Protein AF-A8HQV4-F1 (afdb_monomer_lite)

Sequence (112 aa):
MAQDGLLDNRKKSVLTPKALCAVFLGLSFSCMFYALMHYIHTEGIAHPGVLMLLPVCTIIWMALLIPLLTFIAYQDDFKALNPLLPMHYILIAKRTFTAMKNNDFKVSEKNL

Secondary structure (DSSP, 8-state):
----SSSTT-------HHHHHHHHHHHHHHHHHHHHHHHHHHHTTT-GGGGGHHHHHHHHHHHHHHHHHHHHHTTTTTTT--TTSHHHHHHHHHHHHHHHHTTTT---GGG-

Foldseek 3Di:
DDDPPPPPPDDDPDCDPLLVVLVVVLVVLVVVLVVVVVVLVVCCVVPVVSVVCVVVSVVVNCLLNQLSVLCNVCVVVLVVAHCPDPVSVVVSSVQRVQCCVVPVNDHDPVRD

Organism: Chlamydomonas reinhardtii (NCBI:txid3055)

pLDDT: mean 82.27, std 14.72, range [37.53, 95.75]

Radius of gyration: 17.6 Å; chains: 1; bounding box: 52×24×47 Å

Structure (mmCIF, N/CA/C/O backbone):
data_AF-A8HQV4-F1
#
_entry.id   AF-A8HQV4-F1
#
loop_
_atom_site.group_PDB
_atom_site.id
_atom_site.type_symbol
_atom_site.label_atom_id
_atom_site.label_alt_id
_atom_site.label_comp_id
_atom_site.label_asym_id
_atom_site.label_entity_id
_atom_site.label_seq_id
_atom_site.pdbx_PDB_ins_code
_atom_site.Cartn_x
_atom_site.Cartn_y
_atom_site.Cartn_z
_atom_site.occupancy
_atom_site.B_iso_or_equiv
_atom_site.auth_seq_id
_atom_site.auth_comp_id
_atom_site.auth_asym_id
_atom_site.auth_atom_id
_atom_site.pdbx_PDB_model_num
ATOM 1 N N . MET A 1 1 ? -35.570 10.876 12.462 1.00 37.53 1 MET A N 1
ATOM 2 C CA . MET A 1 1 ? -35.581 10.133 13.740 1.00 37.53 1 MET A CA 1
ATOM 3 C C . MET A 1 1 ? -34.143 9.825 14.105 1.00 37.53 1 MET A C 1
ATOM 5 O O . MET A 1 1 ? -33.373 9.461 13.228 1.00 37.53 1 MET A O 1
ATOM 9 N N . ALA A 1 2 ? -33.803 10.114 15.356 1.00 47.62 2 ALA A N 1
ATOM 10 C CA . ALA A 1 2 ? -32.466 10.302 15.902 1.00 47.62 2 ALA A CA 1
ATOM 11 C C . ALA A 1 2 ? -31.527 9.091 15.779 1.00 47.62 2 ALA A C 1
ATOM 13 O O . ALA A 1 2 ? -31.908 7.993 16.171 1.00 47.62 2 ALA A O 1
ATOM 14 N N . GLN A 1 3 ? -30.279 9.340 15.366 1.00 45.81 3 GLN A N 1
ATOM 15 C CA . GLN A 1 3 ? -29.090 8.585 15.792 1.00 45.81 3 GLN A CA 1
ATOM 16 C C . GLN A 1 3 ? -27.851 9.509 15.847 1.00 45.81 3 GLN A C 1
ATOM 18 O O . GLN A 1 3 ? -26.771 9.145 15.399 1.00 45.81 3 GLN A O 1
ATOM 23 N N . ASP A 1 4 ? -27.991 10.697 16.443 1.00 46.94 4 ASP A N 1
ATOM 24 C CA . ASP A 1 4 ? -26.863 11.601 16.751 1.00 46.94 4 ASP A CA 1
ATOM 25 C C . ASP A 1 4 ? -26.247 11.321 18.141 1.00 46.94 4 ASP A C 1
ATOM 27 O O . ASP A 1 4 ? -25.607 12.170 18.744 1.00 46.94 4 ASP A O 1
ATOM 31 N N . GLY A 1 5 ? -26.453 10.119 18.695 1.00 44.41 5 GLY A N 1
ATOM 32 C CA . GLY A 1 5 ? -26.176 9.832 20.111 1.00 44.41 5 GLY A CA 1
ATOM 33 C C . GLY A 1 5 ? -24.913 9.027 20.430 1.00 44.41 5 GLY A C 1
ATOM 34 O O . GLY A 1 5 ? -24.659 8.778 21.604 1.00 44.41 5 GLY A O 1
ATOM 35 N N . LEU A 1 6 ? -24.137 8.574 19.436 1.00 45.94 6 LEU A N 1
ATOM 36 C CA . LEU A 1 6 ? -22.981 7.680 19.673 1.00 45.94 6 LEU A CA 1
ATOM 37 C C . LEU A 1 6 ? -21.685 8.072 18.951 1.00 45.94 6 LEU A C 1
ATOM 39 O O . LEU A 1 6 ? -20.651 7.450 19.186 1.00 45.94 6 LEU A O 1
ATOM 43 N N . LEU A 1 7 ? -21.722 9.095 18.094 1.00 51.72 7 LEU A N 1
ATOM 44 C CA . LEU A 1 7 ? -20.551 9.559 17.342 1.00 51.72 7 LEU A CA 1
ATOM 45 C C . LEU A 1 7 ? -19.738 10.621 18.102 1.00 51.72 7 LEU A C 1
ATOM 47 O O . LEU A 1 7 ? -18.553 10.786 17.835 1.00 51.72 7 LEU A O 1
ATOM 51 N N . ASP A 1 8 ? -20.341 11.283 19.092 1.00 43.28 8 ASP A N 1
ATOM 52 C CA . ASP A 1 8 ? -19.787 12.494 19.719 1.00 43.28 8 ASP A CA 1
ATOM 53 C C . ASP A 1 8 ? -18.860 12.225 20.925 1.00 43.28 8 ASP A C 1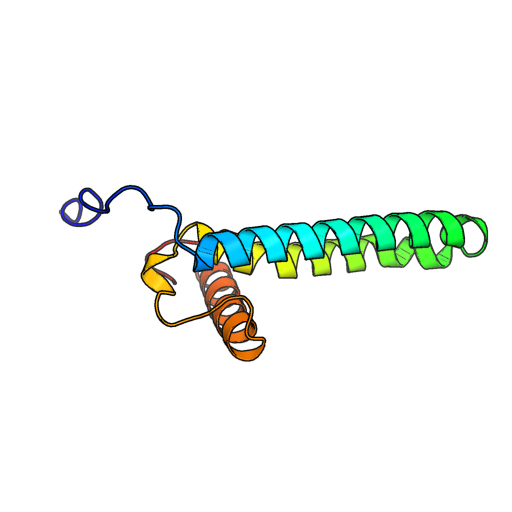
ATOM 55 O O . ASP A 1 8 ? -18.326 13.139 21.544 1.00 43.28 8 ASP A O 1
ATOM 59 N N . ASN A 1 9 ? -18.640 10.951 21.273 1.00 47.53 9 ASN A N 1
ATOM 60 C CA . ASN A 1 9 ? -17.868 10.547 22.458 1.00 47.53 9 ASN A CA 1
ATOM 61 C C . ASN A 1 9 ? -16.626 9.698 22.143 1.00 47.53 9 ASN A C 1
ATOM 63 O O . ASN A 1 9 ? -16.078 9.027 23.025 1.00 47.53 9 ASN A O 1
ATOM 67 N N . ARG A 1 10 ? -16.139 9.709 20.895 1.00 54.88 10 ARG A N 1
ATOM 68 C CA . ARG A 1 10 ? -14.869 9.047 20.576 1.00 54.88 10 ARG A CA 1
ATOM 69 C C . ARG A 1 10 ? -13.695 9.978 20.858 1.00 54.88 10 ARG A C 1
ATOM 71 O O . ARG A 1 10 ? -13.456 10.962 20.165 1.00 54.88 10 ARG A O 1
ATOM 78 N N . LYS A 1 11 ? -12.954 9.633 21.919 1.00 52.78 11 LYS A N 1
ATOM 79 C CA . LYS A 1 11 ? -11.657 10.220 22.280 1.00 52.78 11 LYS A CA 1
ATOM 80 C C . LYS A 1 11 ? -10.810 10.390 21.017 1.00 52.78 11 LYS A C 1
ATOM 82 O O . LYS A 1 11 ? -10.531 9.398 20.350 1.00 52.78 11 LYS A O 1
ATOM 87 N N . LYS A 1 12 ? -10.392 11.633 20.730 1.00 51.03 12 LYS A N 1
ATOM 88 C CA . LYS A 1 12 ? -9.392 11.975 19.703 1.00 51.03 12 LYS A CA 1
ATOM 89 C C . LYS A 1 12 ? -8.337 10.874 19.652 1.00 51.03 12 LYS A C 1
ATOM 91 O O . LYS A 1 12 ? -7.692 10.640 20.672 1.00 51.03 12 LYS A O 1
ATOM 96 N N . SER A 1 13 ? -8.225 10.210 18.498 1.00 52.69 13 SER A N 1
ATOM 97 C CA . SER A 1 13 ? -7.291 9.114 18.226 1.00 52.69 13 SER A CA 1
ATOM 98 C C . SER A 1 13 ? -5.932 9.411 18.858 1.00 52.69 13 SER A C 1
ATOM 100 O O . SER A 1 13 ? -5.128 10.171 18.318 1.00 52.69 13 SER A O 1
ATOM 102 N N . VAL A 1 14 ? -5.690 8.820 20.024 1.00 60.16 14 VAL A N 1
ATOM 103 C CA . VAL A 1 14 ? -4.389 8.853 20.681 1.00 60.16 14 VAL A CA 1
ATOM 104 C C . VAL A 1 14 ? -3.458 8.074 19.766 1.00 60.16 14 VAL A C 1
ATOM 106 O O . VAL A 1 14 ? -3.816 6.978 19.345 1.00 60.16 14 VAL A O 1
ATOM 109 N N . LEU A 1 15 ? -2.309 8.648 19.410 1.00 66.50 15 LEU A N 1
ATOM 110 C CA . LEU A 1 15 ? -1.304 8.012 18.558 1.00 66.50 15 LEU A CA 1
ATOM 111 C C . LEU A 1 15 ? -1.000 6.595 19.086 1.00 66.50 15 LEU A C 1
ATOM 113 O O . LEU A 1 15 ? -0.277 6.432 20.069 1.00 66.50 15 LEU A O 1
ATOM 117 N N . THR A 1 16 ? -1.592 5.562 18.481 1.00 81.12 16 THR A N 1
ATOM 118 C CA . THR A 1 16 ? -1.350 4.182 18.909 1.00 81.12 16 THR A CA 1
ATOM 119 C C . THR A 1 16 ? -0.039 3.684 18.296 1.00 81.12 16 THR A C 1
ATOM 121 O O . THR A 1 16 ? 0.293 4.057 17.166 1.00 81.12 16 THR A O 1
ATOM 124 N N . PRO A 1 17 ? 0.707 2.787 18.970 1.00 84.06 17 PRO A N 1
ATOM 125 C CA . PRO A 1 17 ? 1.904 2.175 18.387 1.00 84.06 17 PRO A CA 1
ATOM 126 C C . PRO A 1 17 ? 1.623 1.504 17.034 1.00 84.06 17 PRO A C 1
ATOM 128 O O . PRO A 1 17 ? 2.442 1.553 16.125 1.00 84.06 17 PRO A O 1
ATOM 131 N N . LYS A 1 18 ? 0.421 0.937 16.864 1.00 85.50 18 LYS A N 1
ATOM 132 C CA . LYS A 1 18 ? -0.016 0.314 15.607 1.00 85.50 18 LYS A CA 1
ATOM 133 C C . LYS A 1 18 ? -0.238 1.334 14.488 1.00 85.50 18 LYS A C 1
ATOM 135 O O . LYS A 1 18 ? 0.097 1.046 13.342 1.00 85.50 18 LYS A O 1
ATOM 140 N N . ALA A 1 19 ? -0.773 2.513 14.807 1.00 85.19 19 ALA A N 1
ATOM 141 C CA . ALA A 1 19 ? -0.917 3.601 13.844 1.00 85.19 19 ALA A CA 1
ATOM 142 C C . ALA A 1 19 ? 0.445 4.145 13.405 1.00 85.19 19 ALA A C 1
ATOM 144 O O . ALA A 1 19 ? 0.657 4.354 12.215 1.00 85.19 19 ALA A O 1
ATOM 145 N N . LEU A 1 20 ? 1.398 4.277 14.335 1.00 87.94 20 LEU A N 1
ATOM 146 C CA . LEU A 1 20 ? 2.790 4.600 14.003 1.00 87.94 20 LEU A CA 1
ATOM 147 C C . LEU A 1 20 ? 3.383 3.571 13.034 1.00 87.94 20 LEU A C 1
ATOM 149 O O . LEU A 1 20 ? 3.947 3.956 12.013 1.00 87.94 20 LEU A O 1
ATOM 153 N N . CYS A 1 21 ? 3.195 2.273 13.290 1.00 88.69 21 CYS A N 1
ATOM 154 C CA . CYS A 1 21 ? 3.633 1.226 12.365 1.00 88.69 21 CYS A CA 1
ATOM 155 C C . CYS A 1 21 ? 2.980 1.351 10.979 1.00 88.69 21 CYS A C 1
ATOM 157 O O . CYS A 1 21 ? 3.670 1.180 9.977 1.00 88.69 21 CYS A O 1
ATOM 159 N N . ALA A 1 22 ? 1.684 1.676 10.903 1.00 88.00 22 ALA A N 1
ATOM 160 C CA . ALA A 1 22 ? 0.999 1.911 9.630 1.00 88.00 22 ALA A CA 1
ATOM 161 C C . ALA A 1 22 ? 1.591 3.106 8.867 1.00 88.00 22 ALA A C 1
ATOM 163 O O . ALA A 1 22 ? 1.783 3.021 7.655 1.00 88.00 22 ALA A O 1
ATOM 164 N N . VAL A 1 23 ? 1.922 4.194 9.571 1.00 90.44 23 VAL A N 1
ATOM 165 C CA . VAL A 1 23 ? 2.566 5.379 8.986 1.00 90.44 23 VAL A CA 1
ATOM 166 C C . VAL A 1 23 ? 3.959 5.034 8.462 1.00 90.44 23 VAL A C 1
ATOM 168 O O . VAL A 1 23 ? 4.263 5.344 7.312 1.00 90.44 23 VAL A O 1
ATOM 171 N N . PHE A 1 24 ? 4.787 4.338 9.248 1.00 92.44 24 PHE A N 1
ATOM 172 C CA . PHE A 1 24 ? 6.108 3.888 8.795 1.00 92.44 24 PHE A CA 1
ATOM 173 C C . PHE 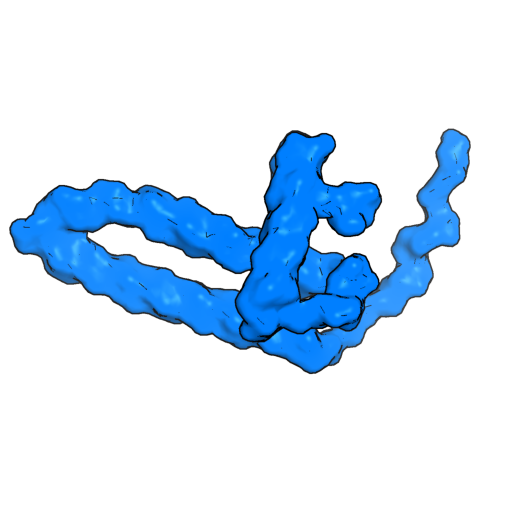A 1 24 ? 6.018 2.962 7.579 1.00 92.44 24 PHE A C 1
ATOM 175 O O . PHE A 1 24 ? 6.796 3.111 6.637 1.00 92.44 24 PHE A O 1
ATOM 182 N N . LEU A 1 25 ? 5.048 2.046 7.562 1.00 92.06 25 LEU A N 1
ATOM 183 C CA . LEU A 1 25 ? 4.820 1.159 6.425 1.00 92.06 25 LEU A CA 1
ATOM 184 C C . LEU A 1 25 ? 4.370 1.943 5.180 1.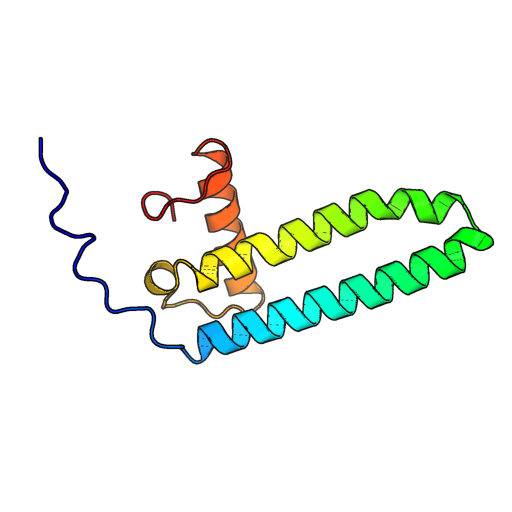00 92.06 25 LEU A C 1
ATOM 186 O O . LEU A 1 25 ? 4.881 1.706 4.088 1.00 92.06 25 LEU A O 1
ATOM 190 N N . GLY A 1 26 ? 3.489 2.934 5.343 1.00 91.88 26 GLY A N 1
ATOM 191 C CA . GLY A 1 26 ? 3.060 3.822 4.257 1.00 91.88 26 GLY A CA 1
ATOM 192 C C . GLY A 1 26 ? 4.199 4.674 3.687 1.00 91.88 26 GLY A C 1
ATOM 193 O O . GLY A 1 26 ? 4.316 4.821 2.467 1.00 91.88 26 GLY A O 1
ATOM 194 N N . LEU A 1 27 ? 5.087 5.181 4.549 1.00 93.94 27 LEU A N 1
ATOM 195 C CA . LEU A 1 27 ? 6.309 5.876 4.134 1.00 93.94 27 LEU A CA 1
ATOM 196 C C . LEU A 1 27 ? 7.267 4.934 3.398 1.00 93.94 27 LEU A C 1
ATOM 198 O O . LEU A 1 27 ? 7.816 5.314 2.367 1.00 93.94 27 LEU A O 1
ATOM 202 N N . SER A 1 28 ? 7.429 3.698 3.878 1.00 93.75 28 SER A N 1
ATOM 203 C CA . SER A 1 28 ? 8.256 2.682 3.221 1.00 93.75 28 SER A CA 1
ATOM 204 C C . SER A 1 28 ? 7.741 2.356 1.815 1.00 93.75 28 SER A C 1
ATOM 206 O O . SER A 1 28 ? 8.517 2.395 0.861 1.00 93.75 28 SER A O 1
ATOM 208 N N . PHE A 1 29 ? 6.430 2.145 1.649 1.00 93.12 29 PHE A N 1
ATOM 209 C CA . PHE A 1 29 ? 5.818 1.937 0.332 1.00 93.12 29 PHE A CA 1
ATOM 210 C C . PHE A 1 29 ? 5.967 3.151 -0.588 1.00 93.12 29 PHE A C 1
ATOM 212 O O . PHE A 1 29 ? 6.214 2.983 -1.780 1.00 93.12 29 PHE A O 1
ATOM 219 N N . SER A 1 30 ? 5.867 4.368 -0.051 1.00 93.56 30 SER A N 1
ATOM 220 C CA . SER A 1 30 ? 6.061 5.597 -0.832 1.00 93.56 30 SER A CA 1
ATOM 221 C C . SER A 1 30 ? 7.517 5.786 -1.263 1.00 93.56 30 SER A C 1
ATOM 223 O O . SER A 1 30 ? 7.774 6.166 -2.402 1.00 93.56 30 SER A O 1
ATOM 225 N N . CYS A 1 31 ? 8.475 5.450 -0.398 1.00 95.75 31 CYS A N 1
ATOM 226 C CA . CYS A 1 31 ? 9.898 5.449 -0.733 1.00 95.75 31 CYS A CA 1
ATOM 227 C C . CYS A 1 31 ? 10.216 4.405 -1.815 1.00 95.75 31 CYS A C 1
ATOM 229 O O . CYS A 1 31 ? 10.885 4.712 -2.801 1.00 95.75 31 CYS A O 1
ATOM 231 N N . MET A 1 32 ? 9.664 3.194 -1.685 1.00 94.19 32 MET A N 1
ATOM 232 C CA . MET A 1 32 ? 9.796 2.140 -2.693 1.00 94.19 32 MET A CA 1
ATOM 233 C C . MET A 1 32 ? 9.192 2.564 -4.039 1.00 94.19 32 MET A C 1
ATOM 235 O O . MET A 1 32 ? 9.810 2.353 -5.080 1.00 94.19 32 MET A O 1
ATOM 239 N N . PHE A 1 33 ? 8.018 3.204 -4.027 1.00 94.44 33 PHE A N 1
ATOM 240 C CA . PHE A 1 33 ? 7.397 3.747 -5.233 1.00 94.44 33 PHE A CA 1
ATOM 241 C C . PHE A 1 33 ? 8.261 4.833 -5.881 1.00 94.44 33 PHE A C 1
ATOM 243 O O . PHE A 1 33 ? 8.481 4.791 -7.086 1.00 94.44 33 PHE A O 1
ATOM 250 N N . TYR A 1 34 ? 8.820 5.756 -5.096 1.00 94.69 34 TYR A N 1
ATOM 251 C CA . TYR A 1 34 ? 9.736 6.778 -5.605 1.00 94.69 34 TYR A CA 1
ATOM 252 C C . TYR A 1 34 ? 10.983 6.166 -6.266 1.00 94.69 34 TYR A C 1
ATOM 254 O O . TYR A 1 34 ? 11.344 6.553 -7.377 1.00 94.69 34 TYR A O 1
ATOM 262 N N . ALA A 1 35 ? 11.606 5.172 -5.626 1.00 94.81 35 ALA A N 1
ATOM 263 C CA . ALA A 1 35 ? 12.754 4.465 -6.192 1.00 94.81 35 ALA A CA 1
ATOM 264 C C . ALA A 1 35 ? 12.394 3.747 -7.505 1.00 94.81 35 ALA A C 1
ATOM 266 O O . ALA A 1 35 ? 13.137 3.830 -8.483 1.00 94.81 35 ALA A O 1
ATOM 267 N N . LEU A 1 36 ? 11.224 3.101 -7.553 1.00 93.50 36 LEU A N 1
ATOM 268 C CA . LEU A 1 36 ? 10.717 2.443 -8.756 1.00 93.50 36 LEU A CA 1
ATOM 269 C C . LEU A 1 36 ? 10.453 3.446 -9.888 1.00 93.50 36 LEU A C 1
ATOM 271 O O . LEU A 1 36 ? 10.823 3.190 -11.029 1.00 93.50 36 LEU A O 1
ATOM 275 N N . MET A 1 37 ? 9.864 4.602 -9.579 1.00 92.69 37 MET A N 1
ATOM 276 C CA . MET A 1 37 ? 9.633 5.679 -10.547 1.00 92.69 37 MET A CA 1
ATOM 277 C C . MET A 1 37 ? 10.947 6.226 -11.106 1.00 92.69 37 MET A C 1
ATOM 279 O O . MET A 1 37 ? 11.057 6.449 -12.311 1.00 92.69 37 MET A O 1
ATOM 283 N N . HIS A 1 38 ? 11.960 6.399 -10.254 1.00 92.75 38 HIS A N 1
ATOM 284 C CA . HIS A 1 38 ? 13.290 6.824 -10.683 1.00 92.75 38 HIS A CA 1
ATOM 285 C C . HIS A 1 38 ? 13.948 5.792 -11.612 1.00 92.75 38 HIS A C 1
ATOM 287 O O . HIS A 1 38 ? 14.533 6.156 -12.635 1.00 92.75 38 HIS A O 1
ATOM 293 N N . TYR A 1 39 ? 13.794 4.503 -11.301 1.00 91.94 39 TYR A N 1
ATOM 294 C CA . TYR A 1 39 ? 14.285 3.416 -12.143 1.00 91.94 39 TYR A CA 1
ATOM 295 C C . TYR A 1 39 ? 13.569 3.375 -13.502 1.00 91.94 39 TYR A C 1
ATOM 297 O O . TYR A 1 39 ? 14.226 3.397 -14.540 1.00 91.94 39 TYR A O 1
ATOM 305 N N . ILE A 1 40 ? 12.231 3.425 -13.509 1.00 90.31 40 ILE A N 1
ATOM 306 C CA . ILE A 1 40 ? 11.418 3.457 -14.737 1.00 90.31 40 ILE A CA 1
ATOM 307 C C . ILE A 1 40 ? 11.777 4.659 -15.608 1.00 90.31 40 ILE A C 1
ATOM 309 O O . ILE A 1 40 ? 11.870 4.525 -16.824 1.00 90.31 40 ILE A O 1
ATOM 313 N N . HIS A 1 41 ? 11.987 5.829 -15.008 1.00 88.75 41 HIS A N 1
ATOM 314 C CA . HIS A 1 41 ? 12.377 7.021 -15.753 1.00 88.75 41 HIS A CA 1
ATOM 315 C C . HIS A 1 41 ? 13.751 6.856 -16.417 1.00 88.75 41 HIS A C 1
ATOM 317 O O . HIS A 1 41 ? 13.933 7.260 -17.562 1.00 88.75 41 HIS A O 1
ATOM 323 N N . THR A 1 42 ? 14.708 6.245 -15.716 1.00 90.56 42 THR A N 1
ATOM 324 C CA . THR A 1 42 ? 16.068 6.024 -16.230 1.00 90.56 42 THR A CA 1
ATOM 325 C C . THR A 1 42 ? 16.073 5.001 -17.368 1.00 90.56 42 THR A C 1
ATOM 327 O O . THR A 1 42 ? 16.614 5.271 -18.439 1.00 90.56 42 THR A O 1
ATOM 330 N N . GLU A 1 43 ? 15.399 3.864 -17.184 1.00 90.62 43 GLU A N 1
ATOM 331 C CA . GLU A 1 43 ? 15.272 2.814 -18.208 1.00 90.62 43 GLU A CA 1
ATOM 332 C C . GLU A 1 43 ? 14.358 3.227 -19.370 1.00 90.62 43 GLU A C 1
ATOM 334 O O . GLU A 1 43 ? 14.535 2.780 -20.502 1.00 90.62 43 GLU A O 1
ATOM 339 N N . GLY A 1 44 ? 13.399 4.125 -19.126 1.00 87.38 44 GLY A N 1
ATOM 340 C CA . GLY A 1 44 ? 12.471 4.639 -20.133 1.00 87.38 44 GLY A CA 1
ATOM 341 C C . GLY A 1 44 ? 13.154 5.399 -21.273 1.00 87.38 44 GLY A C 1
ATOM 342 O O . GLY A 1 44 ? 12.583 5.495 -22.358 1.00 87.38 44 GLY A O 1
ATOM 343 N N . ILE A 1 45 ? 14.382 5.886 -21.056 1.00 86.69 45 ILE A N 1
ATOM 344 C CA . ILE A 1 45 ? 15.211 6.523 -22.091 1.00 86.69 45 ILE A CA 1
ATOM 345 C C . ILE A 1 45 ? 15.714 5.481 -23.103 1.00 86.69 45 ILE A C 1
ATOM 347 O O . ILE A 1 45 ? 15.730 5.749 -24.303 1.00 86.69 45 ILE A O 1
ATOM 351 N N . ALA A 1 46 ? 16.103 4.291 -22.635 1.00 90.62 46 ALA A N 1
ATOM 352 C CA . ALA A 1 46 ? 16.599 3.203 -23.482 1.00 90.62 46 ALA A CA 1
ATOM 353 C C . ALA A 1 46 ? 15.462 2.329 -24.043 1.00 90.62 46 ALA A C 1
ATOM 355 O O . ALA A 1 46 ? 15.541 1.830 -25.168 1.00 90.62 46 ALA A O 1
ATOM 356 N N . HIS A 1 47 ? 14.386 2.161 -23.273 1.00 89.75 47 HIS A N 1
ATOM 357 C CA . HIS A 1 47 ? 13.270 1.277 -23.581 1.00 89.75 47 HIS A CA 1
ATOM 358 C C . HIS A 1 47 ? 11.930 1.997 -23.346 1.00 89.75 47 HIS A C 1
ATOM 360 O O . HIS A 1 47 ? 11.349 1.898 -22.262 1.00 89.75 47 HIS A O 1
ATOM 366 N N . PRO A 1 48 ? 11.361 2.673 -24.364 1.00 85.94 48 PRO A N 1
ATOM 367 C CA . PRO A 1 48 ? 10.151 3.485 -24.194 1.00 85.94 48 PRO A CA 1
ATOM 368 C C . PRO A 1 48 ? 8.918 2.673 -23.763 1.00 85.94 48 PRO A C 1
ATOM 370 O O . PRO A 1 48 ? 7.989 3.225 -23.179 1.00 85.94 48 PRO A O 1
ATOM 373 N N . GLY A 1 49 ? 8.909 1.351 -23.982 1.00 87.81 49 GLY A N 1
ATOM 374 C CA . GLY A 1 49 ? 7.850 0.461 -23.493 1.00 87.81 49 GLY A CA 1
ATOM 375 C C . GLY A 1 49 ? 7.744 0.400 -21.963 1.00 87.81 49 GLY A C 1
ATOM 376 O O . GLY A 1 49 ? 6.657 0.171 -21.438 1.00 87.81 49 GLY A O 1
ATOM 377 N N . VAL A 1 50 ? 8.830 0.676 -21.232 1.00 87.81 50 VAL A N 1
ATOM 378 C CA . VAL A 1 50 ? 8.843 0.673 -19.757 1.00 87.81 50 VAL A CA 1
ATOM 379 C C . VAL A 1 50 ? 7.971 1.804 -19.194 1.00 87.81 50 VAL A C 1
ATOM 381 O O . VAL A 1 50 ? 7.375 1.656 -18.129 1.00 87.81 50 VAL A O 1
ATOM 384 N N . LEU A 1 51 ? 7.781 2.896 -19.946 1.00 88.56 51 LEU A N 1
ATOM 385 C CA . LEU A 1 51 ? 6.892 3.996 -19.555 1.00 88.56 51 LEU A CA 1
ATOM 386 C C . LEU A 1 51 ? 5.420 3.567 -19.464 1.00 88.56 51 LEU A C 1
ATOM 388 O O . LEU A 1 51 ? 4.663 4.150 -18.688 1.00 88.56 51 LEU A O 1
ATOM 392 N N . MET A 1 52 ? 5.007 2.517 -20.184 1.00 88.94 52 MET A N 1
ATOM 393 C CA . MET A 1 52 ? 3.643 1.980 -20.079 1.00 88.94 52 MET A CA 1
ATOM 394 C C . MET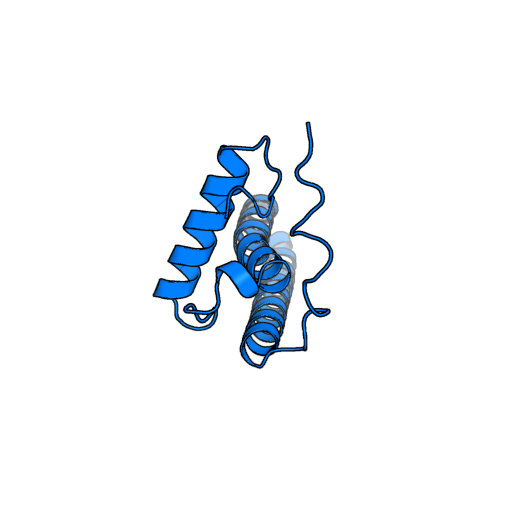 A 1 52 ? 3.367 1.325 -18.717 1.00 88.94 52 MET A C 1
ATOM 396 O O . MET A 1 52 ? 2.205 1.134 -18.357 1.00 88.94 52 MET A O 1
ATOM 400 N N . LEU A 1 53 ? 4.406 1.018 -17.930 1.00 89.00 53 LEU A N 1
ATOM 401 C CA . LEU A 1 53 ? 4.259 0.478 -16.576 1.00 89.00 53 LEU A CA 1
ATOM 402 C C . LEU A 1 53 ? 3.886 1.555 -15.549 1.00 89.00 53 LEU A C 1
ATOM 404 O O . LEU A 1 53 ? 3.323 1.221 -14.510 1.00 89.00 53 LEU A O 1
ATOM 408 N N . LEU A 1 54 ? 4.128 2.838 -15.839 1.00 88.50 54 LEU A N 1
ATOM 409 C CA . LEU A 1 54 ? 3.820 3.957 -14.940 1.00 88.50 54 LEU A CA 1
ATOM 410 C C . LEU A 1 54 ? 2.376 3.959 -14.397 1.00 88.50 54 LEU A C 1
ATOM 412 O O . LEU A 1 54 ? 2.210 4.020 -13.172 1.00 88.50 54 LEU A O 1
ATOM 416 N N . PRO A 1 55 ? 1.316 3.868 -15.231 1.00 91.06 55 PRO A N 1
ATOM 417 C CA . PRO A 1 55 ? -0.055 3.817 -14.724 1.00 91.06 55 PRO A CA 1
ATOM 418 C C . PRO A 1 55 ? -0.298 2.587 -13.843 1.00 91.06 55 PRO A C 1
ATOM 420 O O . PRO A 1 55 ? -0.946 2.699 -12.803 1.00 91.06 55 PRO A O 1
ATOM 423 N N . VAL A 1 56 ? 0.270 1.432 -14.200 1.00 91.50 56 VAL A N 1
ATOM 424 C CA . VAL A 1 56 ? 0.130 0.189 -13.426 1.00 91.50 56 VAL A CA 1
ATOM 425 C C . VAL A 1 56 ? 0.788 0.331 -12.053 1.00 91.50 56 VAL A C 1
ATOM 427 O O . VAL A 1 56 ? 0.156 0.044 -11.036 1.00 91.50 56 VAL A O 1
ATOM 430 N N . CYS A 1 57 ? 2.018 0.845 -11.997 1.00 91.56 57 CYS A N 1
ATOM 431 C CA . CYS A 1 57 ? 2.731 1.107 -10.748 1.00 91.56 57 CYS A CA 1
ATOM 432 C C . CYS A 1 57 ? 1.967 2.087 -9.850 1.00 91.56 57 CYS A C 1
ATOM 434 O O . CYS A 1 57 ? 1.892 1.883 -8.638 1.00 91.56 57 CYS A O 1
ATOM 436 N N . THR A 1 58 ? 1.358 3.116 -10.443 1.00 90.88 58 THR A N 1
ATOM 437 C CA . THR A 1 58 ? 0.587 4.132 -9.711 1.00 90.88 58 THR A CA 1
ATOM 438 C C . THR A 1 58 ? -0.685 3.532 -9.110 1.00 90.88 58 THR A C 1
ATOM 440 O O . THR A 1 58 ? -0.989 3.774 -7.942 1.00 90.88 58 THR A O 1
ATOM 443 N N . ILE A 1 59 ? -1.404 2.695 -9.866 1.00 93.12 59 ILE A N 1
ATOM 444 C CA . ILE A 1 59 ? -2.599 1.988 -9.378 1.00 93.12 59 ILE A CA 1
ATOM 445 C C . ILE A 1 59 ? -2.238 1.043 -8.228 1.00 93.12 59 ILE A C 1
ATOM 447 O O . ILE A 1 59 ? -2.931 1.030 -7.210 1.00 93.12 59 ILE A O 1
ATOM 451 N N . ILE A 1 60 ? -1.146 0.284 -8.356 1.00 93.06 60 ILE A N 1
ATOM 452 C CA . ILE A 1 60 ? -0.675 -0.623 -7.299 1.00 93.06 60 ILE A CA 1
ATOM 453 C C . ILE A 1 60 ? -0.313 0.167 -6.038 1.00 93.06 60 ILE A C 1
ATOM 455 O O . ILE A 1 60 ? -0.732 -0.202 -4.942 1.00 93.06 60 ILE A O 1
ATOM 459 N N . TRP A 1 61 ? 0.414 1.276 -6.177 1.00 93.94 61 TRP A N 1
ATOM 460 C CA . TRP A 1 61 ? 0.778 2.124 -5.043 1.00 93.94 61 TRP A CA 1
ATOM 461 C C . TRP A 1 61 ? -0.454 2.695 -4.327 1.00 93.94 61 TRP A C 1
ATOM 463 O O . TRP A 1 61 ? -0.557 2.593 -3.102 1.00 93.94 61 TRP A O 1
ATOM 473 N N . MET A 1 62 ? -1.438 3.196 -5.079 1.00 92.31 62 MET A N 1
ATOM 474 C CA . MET A 1 62 ? -2.713 3.660 -4.522 1.00 92.31 62 MET A CA 1
ATOM 475 C C . MET A 1 62 ? -3.460 2.532 -3.801 1.00 92.31 62 MET A C 1
ATOM 477 O O . MET A 1 62 ? -3.929 2.718 -2.677 1.00 92.31 62 MET A O 1
ATOM 481 N N . ALA A 1 63 ? -3.528 1.343 -4.405 1.00 91.88 63 ALA A N 1
ATOM 482 C CA . ALA A 1 63 ? -4.174 0.181 -3.803 1.00 91.88 63 ALA A CA 1
ATOM 483 C C . ALA A 1 63 ? -3.489 -0.270 -2.499 1.00 91.88 63 ALA A C 1
ATOM 485 O O . ALA A 1 63 ? -4.161 -0.783 -1.606 1.00 91.88 63 ALA A O 1
ATOM 486 N N . LEU A 1 64 ? -2.180 -0.051 -2.356 1.00 92.12 64 LEU A N 1
ATOM 487 C CA . LEU A 1 64 ? -1.446 -0.344 -1.124 1.00 92.12 64 LEU A CA 1
ATOM 488 C C . LEU A 1 64 ? -1.626 0.739 -0.045 1.00 92.12 64 LEU A C 1
ATOM 490 O O . LEU A 1 64 ? -1.649 0.436 1.153 1.00 92.12 64 LEU A O 1
ATOM 494 N N . LEU A 1 65 ? -1.774 2.005 -0.435 1.00 92.88 65 LEU A N 1
ATOM 495 C CA . LEU A 1 65 ? -1.950 3.097 0.523 1.00 92.88 65 LEU A CA 1
ATOM 496 C C . LEU A 1 65 ? -3.365 3.184 1.092 1.00 92.88 65 LEU A C 1
ATOM 498 O O . LEU A 1 65 ? -3.519 3.446 2.285 1.00 92.88 65 LEU A O 1
ATOM 502 N N . ILE A 1 66 ? -4.397 2.948 0.281 1.00 91.31 66 ILE A N 1
ATOM 503 C CA . ILE A 1 66 ? -5.796 3.119 0.707 1.00 91.31 66 ILE A CA 1
ATOM 504 C C . ILE A 1 66 ? -6.144 2.292 1.968 1.00 91.31 66 ILE A C 1
ATOM 506 O O . ILE A 1 66 ? -6.705 2.868 2.908 1.00 91.31 66 ILE A O 1
ATOM 510 N N . PRO A 1 67 ? -5.782 0.997 2.076 1.00 91.06 67 PRO A N 1
ATOM 511 C CA . PRO A 1 67 ? -5.986 0.215 3.297 1.00 91.06 67 PRO A CA 1
ATOM 512 C C . PRO A 1 67 ? -5.257 0.781 4.521 1.00 91.06 67 PRO A C 1
ATOM 514 O O . PRO A 1 67 ? -5.798 0.744 5.624 1.00 91.06 67 PRO A O 1
ATOM 517 N N . LEU A 1 68 ? -4.052 1.339 4.344 1.00 90.56 68 LEU A N 1
ATOM 518 C CA . LEU A 1 68 ? -3.276 1.930 5.441 1.00 90.56 68 LEU A CA 1
ATOM 519 C C . LEU A 1 68 ? -3.899 3.231 5.940 1.00 90.56 68 LEU A C 1
ATOM 521 O O . LEU A 1 68 ? -4.036 3.418 7.147 1.00 90.56 68 LEU A O 1
ATOM 525 N N . LEU A 1 69 ? -4.321 4.103 5.024 1.00 88.94 69 LEU A N 1
ATOM 526 C CA . LEU A 1 69 ? -5.017 5.343 5.370 1.00 88.94 69 LEU A CA 1
ATOM 527 C C . LEU A 1 69 ? -6.344 5.046 6.074 1.00 88.94 69 LEU A C 1
ATOM 529 O O . LEU A 1 69 ? -6.660 5.663 7.088 1.00 88.94 69 LEU A O 1
ATOM 533 N N . THR A 1 70 ? -7.070 4.039 5.589 1.00 88.38 70 THR A N 1
ATOM 534 C CA . THR A 1 70 ? -8.313 3.559 6.204 1.00 88.38 70 THR A CA 1
ATOM 535 C C . THR A 1 70 ? -8.068 3.013 7.609 1.00 88.38 70 THR A C 1
ATOM 537 O O . THR A 1 70 ? -8.800 3.348 8.535 1.00 88.38 70 THR A O 1
ATOM 540 N N . PHE A 1 71 ? -7.005 2.232 7.803 1.00 89.12 71 PHE A N 1
ATOM 541 C CA . PHE A 1 71 ? -6.619 1.735 9.122 1.00 89.12 71 PHE A CA 1
ATOM 542 C C . PHE A 1 71 ? -6.264 2.870 10.095 1.00 89.12 71 PHE A C 1
ATOM 544 O O . PHE A 1 71 ? -6.639 2.812 11.263 1.00 89.12 71 PHE A O 1
ATOM 551 N N . ILE A 1 72 ? -5.561 3.909 9.630 1.00 86.81 72 ILE A N 1
ATOM 552 C CA . ILE A 1 72 ? -5.189 5.071 10.454 1.00 86.81 72 ILE A CA 1
ATOM 553 C C . ILE A 1 72 ? -6.421 5.910 10.821 1.00 86.81 72 ILE A C 1
ATOM 555 O O . ILE A 1 72 ? -6.506 6.380 11.957 1.00 86.81 72 ILE A O 1
ATOM 559 N N . ALA A 1 73 ? -7.360 6.086 9.887 1.00 85.00 73 ALA A N 1
ATOM 560 C CA . ALA A 1 73 ? -8.592 6.842 10.104 1.00 85.00 73 ALA A CA 1
ATOM 561 C C . ALA A 1 73 ? -9.571 6.111 11.039 1.00 85.00 73 ALA A C 1
ATOM 563 O O . ALA A 1 73 ? -10.188 6.742 11.892 1.00 85.00 73 ALA A O 1
ATOM 564 N N . TYR A 1 74 ? -9.656 4.782 10.927 1.00 85.19 74 TYR A N 1
ATOM 565 C CA . TYR A 1 74 ? -10.633 3.941 11.627 1.00 85.19 74 TYR A CA 1
ATOM 566 C C . TYR A 1 74 ? -9.961 2.898 12.526 1.00 85.19 74 TYR A C 1
ATOM 568 O O . TYR A 1 74 ? -10.293 1.714 12.515 1.00 85.19 74 TYR A O 1
ATOM 576 N N . GLN A 1 75 ? -8.989 3.336 13.331 1.00 81.94 75 GLN A N 1
ATOM 577 C CA . GLN A 1 75 ? -8.208 2.451 14.211 1.00 81.94 75 GLN A CA 1
ATOM 578 C C . GLN A 1 75 ? -9.081 1.620 15.155 1.00 81.94 75 GLN A C 1
ATOM 580 O O . GLN A 1 75 ? -8.699 0.510 15.535 1.00 81.94 75 GLN A O 1
ATOM 585 N N . ASP A 1 76 ? -10.243 2.154 15.539 1.00 80.25 76 ASP A N 1
ATOM 586 C CA . ASP A 1 76 ? -11.145 1.485 16.461 1.00 80.25 76 ASP A CA 1
ATOM 587 C C . ASP A 1 76 ? -11.756 0.199 15.884 1.00 80.25 76 ASP A C 1
ATOM 589 O O . ASP A 1 76 ? -11.911 -0.778 16.620 1.00 80.25 76 ASP A O 1
ATOM 593 N N . ASP A 1 77 ? -12.014 0.170 14.578 1.00 80.69 77 ASP A N 1
ATOM 594 C CA . ASP A 1 77 ? -12.645 -0.964 13.888 1.00 80.69 77 ASP A CA 1
ATOM 595 C C . ASP A 1 77 ? -11.631 -2.088 13.591 1.00 80.69 77 ASP A C 1
ATOM 597 O O . ASP A 1 77 ? -11.983 -3.249 13.362 1.00 80.69 77 ASP A O 1
ATOM 601 N N . PHE A 1 78 ? -10.335 -1.771 13.691 1.00 83.69 78 PHE A N 1
ATOM 602 C CA . PHE A 1 78 ? -9.227 -2.685 13.412 1.00 83.69 78 PHE A CA 1
ATOM 603 C C . PHE A 1 78 ? -8.326 -2.974 14.623 1.00 83.69 78 PHE A C 1
ATOM 605 O O . PHE A 1 78 ? -7.216 -3.484 14.446 1.00 83.69 78 PHE A O 1
ATOM 612 N N . LYS A 1 79 ? -8.775 -2.717 15.862 1.00 80.56 79 LYS A N 1
ATOM 613 C CA . LYS A 1 79 ? -7.958 -2.875 17.092 1.00 80.56 79 LYS A CA 1
ATOM 614 C C . LYS A 1 79 ? -7.259 -4.227 17.228 1.00 80.56 79 LYS A C 1
ATOM 616 O O . LYS A 1 79 ? -6.148 -4.283 17.760 1.00 80.56 79 LYS A O 1
ATOM 621 N N . ALA A 1 80 ? -7.883 -5.309 16.763 1.00 83.88 80 ALA A N 1
ATOM 622 C CA . ALA A 1 80 ? -7.326 -6.662 16.825 1.00 83.88 80 ALA A CA 1
ATOM 623 C C . ALA A 1 80 ? -6.259 -6.938 15.748 1.00 83.88 80 ALA A C 1
ATOM 625 O O . ALA A 1 80 ? -5.458 -7.859 15.893 1.00 83.88 80 ALA A O 1
ATOM 626 N N . LEU A 1 81 ? -6.207 -6.132 14.687 1.00 86.25 81 LEU A N 1
ATOM 627 C CA . LEU A 1 81 ? -5.313 -6.339 13.553 1.00 86.25 81 LEU A CA 1
ATOM 628 C C . LEU A 1 81 ? -3.990 -5.583 13.739 1.00 86.25 81 LEU A C 1
ATOM 630 O O . LEU A 1 81 ? -3.841 -4.712 14.602 1.00 86.25 81 LEU A O 1
ATOM 634 N N . ASN A 1 82 ? -2.987 -5.984 12.960 1.00 87.50 82 ASN A N 1
ATOM 635 C CA . ASN A 1 82 ? -1.666 -5.364 12.934 1.00 87.50 82 ASN A CA 1
ATOM 636 C C . ASN A 1 82 ? -1.259 -5.179 11.466 1.00 87.50 82 ASN A C 1
ATOM 638 O O . ASN A 1 82 ? -1.123 -6.187 10.776 1.00 87.50 82 ASN A O 1
ATOM 642 N N . PRO A 1 83 ? -1.056 -3.943 10.989 1.00 86.06 83 PRO A N 1
ATOM 643 C CA . PRO A 1 83 ? -0.763 -3.667 9.584 1.00 86.06 83 PRO A CA 1
ATOM 644 C C . PRO A 1 83 ? 0.577 -4.247 9.107 1.00 86.06 83 PRO A C 1
ATOM 646 O O . PRO A 1 83 ? 0.752 -4.425 7.909 1.00 86.06 83 PRO A O 1
ATOM 649 N N . LEU A 1 84 ? 1.505 -4.574 10.017 1.00 88.00 84 LEU A N 1
ATOM 650 C CA . LEU A 1 84 ? 2.793 -5.189 9.667 1.00 88.00 84 LEU A CA 1
ATOM 651 C C . LEU A 1 84 ? 2.678 -6.674 9.307 1.00 88.00 84 LEU A C 1
ATOM 653 O O . LEU A 1 84 ? 3.553 -7.208 8.631 1.00 88.00 84 LEU A O 1
ATOM 657 N N . LEU A 1 85 ? 1.633 -7.361 9.780 1.00 89.88 85 LEU A N 1
ATOM 658 C CA . LEU A 1 85 ? 1.446 -8.779 9.490 1.00 89.88 85 LEU A CA 1
ATOM 659 C C . LEU A 1 85 ? 0.751 -8.932 8.129 1.00 89.88 85 LEU A C 1
ATOM 661 O O . LEU A 1 85 ? -0.372 -8.442 7.984 1.00 89.88 85 LEU A O 1
ATOM 665 N N . PRO A 1 86 ? 1.335 -9.661 7.157 1.00 87.38 86 PRO A N 1
ATOM 666 C CA . PRO A 1 86 ? 0.786 -9.760 5.802 1.00 87.38 86 PRO A CA 1
ATOM 667 C C . PRO A 1 86 ? -0.671 -10.236 5.763 1.00 87.38 86 PRO A C 1
ATOM 669 O O . PRO A 1 86 ? -1.503 -9.665 5.064 1.00 87.38 86 PRO A O 1
ATOM 672 N N . MET A 1 87 ? -1.015 -11.235 6.580 1.00 90.44 87 MET A N 1
ATOM 673 C CA . MET A 1 87 ? -2.383 -11.760 6.657 1.00 90.44 87 MET A CA 1
ATOM 674 C C . MET A 1 87 ? -3.379 -10.724 7.188 1.00 90.44 87 MET A C 1
ATOM 676 O O . MET A 1 87 ? -4.496 -10.614 6.687 1.00 90.44 87 MET A O 1
ATOM 680 N N . HIS A 1 88 ? -2.980 -9.935 8.187 1.00 90.75 88 HIS A N 1
ATOM 681 C CA . HIS A 1 88 ? -3.825 -8.879 8.744 1.00 90.75 88 HIS A CA 1
ATOM 682 C C . HIS A 1 88 ? -3.975 -7.723 7.763 1.00 90.75 88 HIS A C 1
ATOM 684 O O . HIS A 1 88 ? -5.072 -7.191 7.618 1.00 90.75 88 HIS A O 1
ATOM 690 N N . TYR A 1 89 ? -2.905 -7.379 7.053 1.00 90.44 89 TYR A N 1
ATOM 691 C CA . TYR A 1 89 ? -2.941 -6.382 5.997 1.00 90.44 89 TYR A CA 1
ATOM 692 C C . TYR A 1 89 ? -3.930 -6.769 4.888 1.00 90.44 89 TYR A C 1
ATOM 694 O O . TYR A 1 89 ? -4.766 -5.954 4.505 1.00 90.44 89 TYR A O 1
ATOM 702 N N . ILE A 1 90 ? -3.918 -8.028 4.438 1.00 91.69 90 ILE A N 1
ATOM 703 C CA . ILE A 1 90 ? -4.884 -8.532 3.447 1.00 91.69 90 ILE A CA 1
ATOM 704 C C . ILE A 1 90 ? -6.321 -8.449 3.980 1.00 91.69 90 ILE A C 1
ATOM 706 O O . ILE A 1 90 ? -7.227 -8.078 3.236 1.00 91.69 90 ILE A O 1
ATOM 710 N N . LEU A 1 91 ? -6.552 -8.761 5.259 1.00 91.50 91 LEU A N 1
ATOM 711 C CA . LEU A 1 91 ? -7.879 -8.637 5.873 1.00 91.50 91 LEU A CA 1
ATOM 712 C C . LEU A 1 91 ? -8.357 -7.181 5.941 1.00 91.50 91 LEU A C 1
ATOM 714 O O . LEU A 1 91 ? -9.516 -6.919 5.615 1.00 91.50 91 LEU A O 1
ATOM 718 N N . ILE A 1 92 ? -7.475 -6.249 6.318 1.00 90.31 92 ILE A N 1
ATOM 719 C CA . ILE A 1 92 ? -7.754 -4.806 6.304 1.00 90.31 92 ILE A CA 1
ATOM 720 C C . ILE A 1 92 ? -8.100 -4.383 4.878 1.00 90.31 92 ILE A C 1
ATOM 722 O O . ILE A 1 92 ? -9.183 -3.856 4.648 1.00 90.31 92 ILE A O 1
ATOM 726 N N . ALA A 1 93 ? -7.245 -4.709 3.907 1.00 91.38 93 ALA A N 1
ATOM 727 C CA . ALA A 1 93 ? -7.459 -4.385 2.503 1.00 91.38 93 ALA A CA 1
ATOM 728 C C . ALA A 1 93 ? -8.793 -4.936 1.991 1.00 91.38 93 ALA A C 1
ATOM 730 O O . ALA A 1 93 ? -9.584 -4.193 1.416 1.00 91.38 93 ALA A O 1
ATOM 731 N N . LYS A 1 94 ? -9.102 -6.209 2.255 1.00 91.19 94 LYS A N 1
ATOM 732 C CA . LYS A 1 94 ? -10.369 -6.827 1.848 1.00 91.19 94 LYS A CA 1
ATOM 733 C C . LYS A 1 94 ? -11.570 -6.073 2.415 1.00 91.19 94 LYS A C 1
ATOM 735 O O . LYS A 1 94 ? -12.512 -5.820 1.666 1.00 91.19 94 LYS A O 1
ATOM 740 N N . ARG A 1 95 ? -11.547 -5.704 3.700 1.00 89.25 95 ARG A N 1
ATOM 741 C CA . ARG A 1 95 ? -12.627 -4.926 4.329 1.00 89.25 95 ARG A CA 1
ATOM 742 C C . ARG A 1 95 ? -12.731 -3.533 3.722 1.00 89.25 95 ARG A C 1
ATOM 744 O O . ARG A 1 95 ? -13.811 -3.162 3.286 1.00 89.25 95 ARG A O 1
ATOM 751 N N . THR A 1 96 ? -11.613 -2.827 3.569 1.00 89.56 96 THR A N 1
ATOM 752 C CA . THR A 1 96 ? -11.561 -1.501 2.942 1.00 89.56 96 THR A CA 1
ATOM 753 C C . THR A 1 96 ? -12.107 -1.514 1.513 1.00 89.56 96 THR A C 1
ATOM 755 O O . THR A 1 96 ? -12.988 -0.724 1.183 1.00 89.56 96 THR A O 1
ATOM 758 N N . PHE A 1 97 ? -11.643 -2.429 0.659 1.00 89.81 97 PHE A N 1
ATOM 759 C CA . PHE A 1 97 ? -12.108 -2.525 -0.727 1.00 89.81 97 PHE A CA 1
ATOM 760 C C . PHE A 1 97 ? -13.568 -2.978 -0.824 1.00 89.81 97 PHE A C 1
ATOM 762 O O . PHE A 1 97 ? -14.296 -2.489 -1.686 1.00 89.81 97 PHE A O 1
ATOM 769 N N . THR A 1 98 ? -14.023 -3.861 0.070 1.00 87.56 98 THR A N 1
ATOM 770 C CA . THR A 1 98 ? -15.439 -4.260 0.138 1.00 87.56 98 THR A CA 1
ATOM 771 C C . THR A 1 98 ? -16.318 -3.083 0.565 1.00 87.56 98 THR A C 1
ATOM 773 O O . THR A 1 98 ? -17.338 -2.827 -0.071 1.00 87.56 98 THR A O 1
ATOM 776 N N . ALA A 1 99 ? -15.892 -2.319 1.575 1.00 85.69 9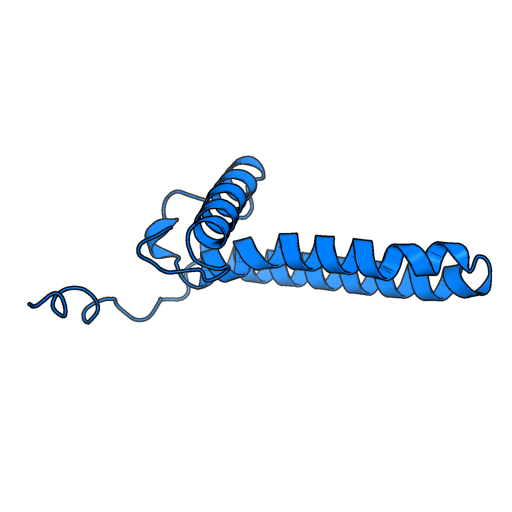9 ALA A N 1
ATOM 777 C CA . ALA A 1 99 ? -16.577 -1.116 2.037 1.00 85.69 99 ALA A CA 1
ATOM 778 C C . ALA A 1 99 ? -16.674 -0.062 0.925 1.00 85.69 99 ALA A C 1
ATOM 780 O O . ALA A 1 99 ? -17.751 0.475 0.686 1.00 85.69 99 ALA A O 1
ATOM 781 N N . MET A 1 100 ? -15.579 0.180 0.194 1.00 85.50 100 MET A N 1
ATOM 782 C CA . MET A 1 100 ? -15.575 1.095 -0.954 1.00 85.50 100 MET A CA 1
ATOM 783 C C . MET A 1 100 ? -16.513 0.629 -2.065 1.00 85.50 100 MET A C 1
ATOM 785 O O . MET A 1 100 ? -17.281 1.432 -2.590 1.00 85.50 100 MET A O 1
ATOM 789 N N . LYS A 1 101 ? -16.481 -0.663 -2.415 1.00 87.00 101 LYS A N 1
ATOM 790 C CA . LYS A 1 101 ? -17.345 -1.223 -3.462 1.00 87.00 101 LYS A CA 1
ATOM 791 C C . LYS A 1 101 ? -18.830 -1.080 -3.119 1.00 87.00 101 LYS A C 1
ATOM 793 O O . LYS A 1 101 ? -19.632 -0.826 -4.009 1.00 87.00 101 LYS A O 1
ATOM 798 N N . ASN A 1 102 ? -19.186 -1.242 -1.848 1.00 82.94 102 ASN A N 1
ATOM 799 C CA . ASN A 1 102 ? -20.575 -1.218 -1.394 1.00 82.94 102 ASN A CA 1
ATOM 800 C C . ASN A 1 102 ? -21.119 0.200 -1.141 1.00 82.94 102 ASN A C 1
ATOM 802 O O . ASN A 1 102 ? -22.290 0.336 -0.801 1.00 82.94 102 ASN A O 1
ATOM 806 N N . ASN A 1 103 ? -20.291 1.242 -1.269 1.00 84.38 103 ASN A N 1
ATOM 807 C CA . ASN A 1 103 ? -20.636 2.600 -0.846 1.00 84.38 103 ASN A CA 1
ATOM 808 C C . ASN A 1 103 ? -20.071 3.672 -1.796 1.00 84.38 103 ASN A C 1
ATOM 810 O O . ASN A 1 103 ? -19.391 4.595 -1.353 1.00 84.38 103 ASN A O 1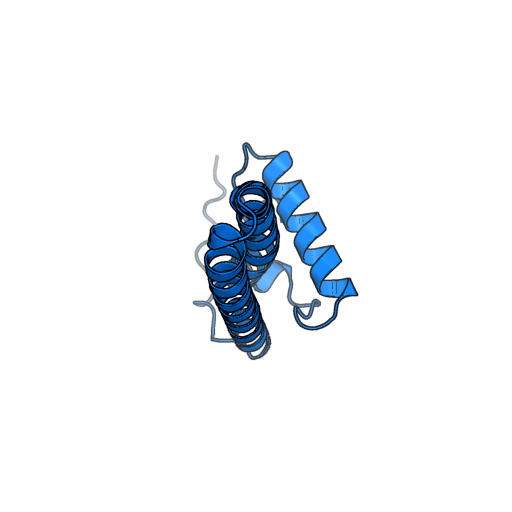
ATOM 814 N N . ASP A 1 104 ? -20.299 3.533 -3.106 1.00 82.75 104 ASP A N 1
ATOM 815 C CA . ASP A 1 104 ? -19.900 4.505 -4.144 1.00 82.75 104 ASP A CA 1
ATOM 816 C C . ASP A 1 104 ? -18.433 4.975 -4.047 1.00 82.75 104 ASP A C 1
ATOM 818 O O . ASP A 1 104 ? -18.129 6.162 -4.174 1.00 82.75 104 ASP A O 1
ATOM 822 N N . PHE A 1 105 ? -17.509 4.047 -3.776 1.00 77.62 105 PHE A N 1
ATOM 823 C CA . PHE A 1 105 ? -16.077 4.311 -3.557 1.00 77.62 105 PHE A CA 1
ATOM 824 C C . PHE A 1 105 ? -15.753 5.215 -2.356 1.00 77.62 105 PHE A C 1
ATOM 826 O O . PHE A 1 105 ? -14.626 5.694 -2.218 1.00 77.62 105 PHE A O 1
ATOM 833 N N . LYS A 1 106 ? -16.703 5.407 -1.438 1.00 73.25 106 LYS A N 1
ATOM 834 C CA . LYS A 1 106 ? -16.503 6.112 -0.171 1.00 73.25 106 LYS A CA 1
ATOM 835 C C . LYS A 1 106 ? -16.319 5.115 0.960 1.00 73.25 106 LYS A C 1
ATOM 837 O O . LYS A 1 106 ? -17.129 4.214 1.168 1.00 73.25 106 LYS A O 1
ATOM 842 N N . VAL A 1 107 ? -15.289 5.325 1.762 1.00 69.44 107 VAL A N 1
ATOM 843 C CA . VAL A 1 107 ? -15.116 4.592 3.015 1.00 69.44 107 VAL A CA 1
ATOM 844 C C . VAL A 1 107 ? -15.881 5.328 4.115 1.00 69.44 107 VAL A C 1
ATOM 846 O O . VAL A 1 107 ? -15.730 6.536 4.272 1.00 69.44 107 VAL A O 1
ATOM 849 N N . SER A 1 108 ? -16.734 4.615 4.849 1.00 69.56 108 SER A N 1
ATOM 850 C CA . SER A 1 108 ? -17.481 5.145 5.994 1.00 69.56 108 SER A CA 1
ATOM 851 C C . SER A 1 108 ? -17.425 4.143 7.140 1.00 69.56 108 SER A C 1
ATOM 853 O O . SER A 1 108 ? -17.439 2.940 6.891 1.00 69.56 108 SER A O 1
ATOM 855 N N . GLU A 1 109 ? -17.423 4.641 8.379 1.00 60.84 109 GLU A N 1
ATOM 856 C CA . GLU A 1 109 ? -17.400 3.842 9.618 1.00 60.84 109 GLU A CA 1
ATOM 857 C C . GLU A 1 109 ? -18.470 2.753 9.652 1.00 60.84 109 GLU A C 1
ATOM 859 O O . GLU A 1 109 ? -18.244 1.668 10.166 1.00 60.84 109 GLU A O 1
ATOM 864 N N . LYS A 1 110 ? -19.648 3.017 9.077 1.00 59.69 110 LYS A N 1
ATOM 865 C CA . LYS A 1 110 ? -20.768 2.064 9.096 1.00 59.69 110 LYS A CA 1
ATOM 866 C C . LYS A 1 110 ? -20.527 0.822 8.230 1.00 59.69 110 LYS A C 1
ATOM 868 O O . LYS A 1 110 ? -21.263 -0.149 8.366 1.00 59.69 110 LYS A O 1
ATOM 873 N N . ASN A 1 111 ? -19.538 0.873 7.338 1.00 58.94 111 ASN A N 1
ATOM 874 C CA . ASN A 1 111 ? -19.298 -0.132 6.305 1.00 58.94 111 ASN A CA 1
ATOM 875 C C . ASN A 1 111 ? -17.973 -0.897 6.498 1.00 58.94 111 ASN A C 1
ATOM 877 O O . ASN A 1 111 ? -17.630 -1.700 5.626 1.00 58.94 111 ASN A O 1
ATOM 881 N N . LEU A 1 112 ? -17.228 -0.630 7.582 1.00 59.38 112 LEU A N 1
ATOM 882 C CA . LEU A 1 112 ? -15.882 -1.156 7.871 1.00 59.38 112 LEU A CA 1
ATOM 883 C C . LEU A 1 112 ? -15.860 -2.290 8.906 1.00 59.38 112 LEU A C 1
ATOM 885 O O . LEU A 1 112 ? -16.696 -2.274 9.831 1.00 59.38 112 LEU A O 1
#